Protein AF-A0AB36E2S6-F1 (afdb_monomer_lite)

InterPro domains:
  IPR001387 Cro/C1-type, helix-turn-helix domain [PF01381] (5-56)
  IPR001387 Cro/C1-type, helix-turn-helix domain [PS50943] (4-57)
  IPR001387 Cro/C1-type, helix-turn-helix domain [SM00530] (3-57)
  IPR001387 Cro/C1-type, helix-turn-helix domain [cd00093] (4-57)
  IPR010982 Lambda repressor-like, DNA-binding domain superfamily [G3DSA:1.10.260.40] (2-92)
  IPR010982 Lambda repressor-like, DNA-binding domain superfamily [SSF47413] (4-60)
  IPR025698 2TM domain [PF13239] (77-153)

pLDDT: mean 84.85, std 11.49, range [48.38, 97.19]

Sequence (157 aa):
MNSVKIWREKNGWTQETLAELAGLSTRTIHRVERGDRVGLETWAALAAVFQVSIATLQQPPIENEVRSMITPEIKIALKKVRQIRDFYIQLSIYFVINLLLFLINLIMTPDYWWVIWVVIGWGIGILIKAFRIWVIPIWLDDEWERKKVEQQLNKRL

Structure (mmCIF, N/CA/C/O backbone):
data_AF-A0AB36E2S6-F1
#
_entry.id   AF-A0AB36E2S6-F1
#
loop_
_atom_site.group_PDB
_atom_site.id
_atom_site.type_symbol
_atom_site.label_atom_id
_atom_site.label_alt_id
_atom_site.label_comp_id
_atom_site.label_asym_id
_atom_site.label_entity_id
_atom_site.label_seq_id
_atom_site.pdbx_PDB_ins_code
_atom_site.Cartn_x
_atom_site.Cartn_y
_atom_site.Cartn_z
_atom_site.occupancy
_atom_site.B_iso_or_equiv
_atom_site.auth_seq_id
_atom_site.auth_comp_id
_atom_site.auth_asym_id
_atom_site.auth_atom_id
_atom_site.pdbx_PDB_model_num
ATOM 1 N N . MET A 1 1 ? -4.316 1.957 21.779 1.00 56.91 1 MET A N 1
ATOM 2 C CA . MET A 1 1 ? -5.189 3.136 21.979 1.00 56.91 1 MET A CA 1
ATOM 3 C C . MET A 1 1 ? -6.562 2.614 22.373 1.00 56.91 1 MET A C 1
ATOM 5 O O . MET A 1 1 ? -7.064 1.770 21.642 1.00 56.91 1 MET A O 1
ATOM 9 N N . ASN A 1 2 ? -7.129 3.015 23.515 1.00 79.69 2 ASN A N 1
ATOM 10 C CA . ASN A 1 2 ? -8.474 2.567 23.893 1.00 79.69 2 ASN A CA 1
ATOM 11 C C . ASN A 1 2 ? -9.543 3.409 23.168 1.00 79.69 2 ASN A C 1
ATOM 13 O O . ASN A 1 2 ? -9.340 4.599 22.930 1.00 79.69 2 ASN A O 1
ATOM 17 N N . SER A 1 3 ? -10.669 2.796 22.823 1.00 83.00 3 SER A N 1
ATOM 18 C CA . SER A 1 3 ? -11.845 3.418 22.198 1.00 83.00 3 SER A CA 1
ATOM 19 C C . SER A 1 3 ? -12.362 4.618 23.000 1.00 83.00 3 SER A C 1
ATOM 21 O O . SER A 1 3 ? -12.640 5.662 22.419 1.00 83.00 3 SER A O 1
ATOM 23 N N . VAL A 1 4 ? -12.406 4.516 24.333 1.00 88.75 4 VAL A N 1
ATOM 24 C CA . VAL A 1 4 ? -12.880 5.582 25.238 1.00 88.75 4 VAL A CA 1
ATOM 25 C C . VAL A 1 4 ? -12.060 6.863 25.080 1.00 88.75 4 VAL A C 1
ATOM 27 O O . VAL A 1 4 ? -12.628 7.950 24.998 1.00 88.75 4 VAL A O 1
ATOM 30 N N . LYS A 1 5 ? -10.733 6.735 24.949 1.00 90.12 5 LYS A N 1
ATOM 31 C CA . LYS A 1 5 ? -9.836 7.878 24.733 1.00 90.12 5 LYS A CA 1
ATOM 32 C C . LYS A 1 5 ? -10.155 8.599 23.420 1.00 90.12 5 LYS A C 1
ATOM 34 O O . LYS A 1 5 ? -10.174 9.823 23.378 1.00 90.12 5 LYS A O 1
ATOM 39 N N . ILE A 1 6 ? -10.454 7.843 22.366 1.00 87.50 6 ILE A N 1
ATOM 40 C CA . ILE A 1 6 ? -10.779 8.394 21.044 1.00 87.50 6 ILE A CA 1
ATOM 41 C C . ILE A 1 6 ? -12.130 9.103 21.062 1.00 87.50 6 ILE A C 1
ATOM 43 O O . ILE A 1 6 ? -12.249 10.202 20.530 1.00 87.50 6 ILE A O 1
ATOM 47 N N . TRP A 1 7 ? -13.142 8.507 21.694 1.00 87.94 7 TRP A N 1
ATOM 48 C CA . TRP A 1 7 ? -14.451 9.144 21.841 1.00 87.94 7 TRP A CA 1
ATOM 49 C C . TRP A 1 7 ? -14.370 10.433 22.664 1.00 87.94 7 TRP A C 1
ATOM 51 O O . TRP A 1 7 ? -15.009 11.422 22.306 1.00 87.94 7 TRP A O 1
ATOM 61 N N . ARG A 1 8 ? -13.534 10.465 23.706 1.00 92.19 8 ARG A N 1
ATOM 62 C CA . ARG A 1 8 ? -13.251 11.679 24.478 1.00 92.19 8 ARG A CA 1
ATOM 63 C C . ARG A 1 8 ? -12.604 12.771 23.618 1.00 92.19 8 ARG A C 1
ATOM 65 O O . ARG A 1 8 ? -13.080 13.903 23.611 1.00 92.19 8 ARG A O 1
ATOM 72 N N . GLU A 1 9 ? -11.552 12.431 22.874 1.00 90.12 9 GLU A N 1
ATOM 73 C CA . GLU A 1 9 ? -10.837 13.371 21.996 1.00 90.12 9 GLU A CA 1
ATOM 74 C C . GLU A 1 9 ? -11.726 13.890 20.857 1.00 90.12 9 GLU A C 1
ATOM 76 O O . GLU A 1 9 ? -11.702 15.081 20.559 1.00 90.12 9 GLU A O 1
ATOM 81 N N . LYS A 1 10 ? -12.579 13.035 20.280 1.00 89.31 10 LYS A N 1
ATOM 82 C CA . LYS A 1 10 ? -13.544 13.416 19.236 1.00 89.31 10 LYS A CA 1
ATOM 83 C C . LYS A 1 10 ? -14.559 14.457 19.718 1.00 89.31 10 LYS A C 1
ATOM 85 O O . LYS A 1 10 ? -14.975 15.299 18.930 1.00 89.31 10 LYS A O 1
ATOM 90 N N . ASN A 1 11 ? -14.946 14.400 20.991 1.00 89.94 11 ASN A N 1
ATOM 91 C CA . ASN A 1 11 ? -15.841 15.379 21.611 1.00 89.94 11 ASN A CA 1
ATOM 92 C C . ASN A 1 11 ? -15.094 16.589 22.212 1.00 89.94 11 ASN A C 1
ATOM 94 O O . ASN A 1 11 ? -15.727 17.477 22.775 1.00 89.94 11 ASN A O 1
ATOM 98 N N . GLY A 1 12 ? -13.760 16.643 22.103 1.00 93.69 12 GLY A N 1
ATOM 99 C CA . GLY A 1 12 ? -12.952 17.741 22.640 1.00 93.69 12 GLY A CA 1
ATOM 100 C C . GLY A 1 12 ? -12.886 17.790 24.171 1.00 93.69 12 GLY A C 1
ATOM 101 O O . GLY A 1 12 ? -12.634 18.851 24.735 1.00 93.69 12 GLY A O 1
ATOM 102 N N . TRP A 1 13 ? -13.125 16.672 24.859 1.00 95.06 13 TRP A N 1
ATOM 103 C CA . TRP A 1 13 ? -13.202 16.632 26.323 1.00 95.06 13 TRP A CA 1
ATOM 104 C C . TRP A 1 13 ? -11.857 16.316 26.978 1.00 95.06 13 TRP A C 1
ATOM 106 O O . TRP A 1 13 ? -11.063 15.524 26.460 1.00 95.06 13 TRP A O 1
ATOM 116 N N . THR A 1 14 ? -11.606 16.872 28.164 1.00 95.50 14 THR A N 1
ATOM 117 C CA . THR A 1 14 ? -10.492 16.431 29.018 1.00 95.50 14 THR A CA 1
ATOM 118 C C . THR A 1 14 ? -10.909 15.217 29.856 1.00 95.50 14 THR A C 1
ATOM 120 O O . THR A 1 14 ? -12.082 14.828 29.871 1.00 95.50 14 THR A O 1
ATOM 123 N N . GLN A 1 15 ? -9.951 14.555 30.517 1.00 95.44 15 GLN A N 1
ATOM 124 C CA . GLN A 1 15 ? -10.268 13.415 31.393 1.00 95.44 15 GLN A CA 1
ATOM 125 C C . GLN A 1 15 ? -11.158 13.850 32.564 1.00 95.44 15 GLN A C 1
ATOM 127 O O . GLN A 1 15 ? -12.026 13.092 32.986 1.00 95.44 15 GLN A O 1
ATOM 132 N N . GLU A 1 16 ? -10.969 15.079 33.040 1.00 95.25 16 GLU A N 1
ATOM 133 C CA . GLU A 1 16 ? -11.761 15.747 34.070 1.00 95.25 16 GLU A CA 1
ATOM 134 C C . GLU A 1 16 ? -13.194 15.980 33.593 1.00 95.25 16 GLU A C 1
ATOM 136 O O . GLU A 1 16 ? -14.127 15.552 34.266 1.00 95.25 16 GLU A O 1
ATOM 141 N N . THR A 1 17 ? -13.375 16.557 32.401 1.00 95.31 17 THR A N 1
ATOM 142 C CA . THR A 1 17 ? -14.710 16.791 31.830 1.00 95.31 17 THR A CA 1
ATOM 143 C C . THR A 1 17 ? -15.477 15.484 31.634 1.00 95.31 17 THR A C 1
ATOM 145 O O . THR A 1 17 ? -16.655 15.395 31.964 1.00 95.31 17 THR A O 1
ATOM 148 N N . LEU A 1 18 ? -14.818 14.434 31.134 1.00 95.94 18 LEU A N 1
ATOM 149 C CA . LEU A 1 18 ? -15.468 13.132 30.971 1.00 95.94 18 LEU A CA 1
ATOM 150 C C . LEU A 1 18 ? -15.832 12.495 32.321 1.00 95.94 18 LEU A C 1
ATOM 152 O O . LEU A 1 18 ? -16.884 11.870 32.440 1.00 95.94 18 LEU A O 1
ATOM 156 N N . ALA A 1 19 ? -14.965 12.636 33.325 1.00 96.56 19 ALA A N 1
ATOM 157 C CA . ALA A 1 19 ? -15.213 12.144 34.675 1.00 96.56 19 ALA A CA 1
ATOM 158 C C . ALA A 1 19 ? -16.448 12.820 35.292 1.00 96.56 19 ALA A C 1
ATOM 160 O O . ALA A 1 19 ? -17.318 12.130 35.820 1.00 96.56 19 ALA A O 1
ATOM 161 N N . GLU A 1 20 ? -16.556 14.140 35.142 1.00 95.62 20 GLU A N 1
ATOM 162 C CA . GLU A 1 20 ? -17.704 14.928 35.593 1.00 95.62 20 GLU A CA 1
ATOM 163 C C . GLU A 1 20 ? -19.004 14.490 34.904 1.00 95.62 20 GLU A C 1
ATOM 165 O O . GLU A 1 20 ? -19.972 14.154 35.585 1.00 95.62 20 GLU A O 1
ATOM 170 N N . LEU A 1 21 ? -19.006 14.392 33.569 1.00 95.00 21 LEU A N 1
ATOM 171 C CA . LEU A 1 21 ? -20.185 13.982 32.796 1.00 95.00 21 LEU A CA 1
ATOM 172 C C . LEU A 1 21 ? -20.657 12.560 33.130 1.00 95.00 21 LEU A C 1
ATOM 174 O O . LEU A 1 21 ? -21.856 12.296 33.151 1.00 95.00 21 LEU A O 1
ATOM 178 N N . ALA A 1 22 ? -19.724 11.638 33.380 1.00 93.75 22 ALA A N 1
ATOM 179 C CA . ALA A 1 22 ? -20.039 10.244 33.688 1.00 93.75 22 ALA A CA 1
ATOM 180 C C . ALA A 1 22 ? -20.334 9.994 35.175 1.00 93.75 22 ALA A C 1
ATOM 182 O O . ALA A 1 22 ? -20.680 8.869 35.535 1.00 93.75 22 ALA A O 1
ATOM 183 N N . GLY A 1 23 ? -20.162 10.995 36.047 1.00 95.38 23 GLY A N 1
ATOM 184 C CA . GLY A 1 23 ? -20.245 10.809 37.498 1.00 95.38 23 GLY A CA 1
ATOM 185 C C . GLY A 1 23 ? -19.169 9.860 38.045 1.00 95.38 23 GLY A C 1
ATOM 186 O O . GLY A 1 23 ? -19.409 9.121 38.998 1.00 95.38 23 GLY A O 1
ATOM 187 N N . LEU A 1 24 ? -17.987 9.833 37.421 1.00 94.19 24 LEU A N 1
ATOM 188 C CA . LEU A 1 24 ? -16.869 8.949 37.761 1.00 94.19 24 LEU A CA 1
ATOM 189 C C . LEU A 1 24 ? -15.662 9.751 38.262 1.00 94.19 24 LEU A C 1
ATOM 191 O O . LEU A 1 24 ? -15.561 10.955 38.071 1.00 94.19 24 LEU A O 1
ATOM 195 N N . SER A 1 25 ? -14.688 9.073 38.880 1.00 95.31 25 SER A N 1
ATOM 196 C CA . SER A 1 25 ? -13.408 9.711 39.218 1.00 95.31 25 SER A CA 1
ATOM 197 C C . SER A 1 25 ? -12.480 9.791 37.999 1.00 95.31 25 SER A C 1
ATOM 199 O O . SER A 1 25 ? -12.437 8.868 37.179 1.00 95.31 25 SER A O 1
ATOM 201 N N . THR A 1 26 ? -11.647 10.832 37.923 1.00 94.12 26 THR A N 1
ATOM 202 C CA . THR A 1 26 ? -10.592 10.967 36.896 1.00 94.12 26 THR A CA 1
ATOM 203 C C . THR A 1 26 ? -9.635 9.775 36.890 1.00 94.12 26 THR A C 1
ATOM 205 O O . THR A 1 26 ? -9.222 9.296 35.835 1.00 94.12 26 THR A O 1
ATOM 208 N N . ARG A 1 27 ? -9.356 9.204 38.069 1.00 93.12 27 ARG A N 1
ATOM 209 C CA . ARG A 1 27 ? -8.578 7.969 38.221 1.00 93.12 27 ARG A CA 1
ATOM 210 C C . ARG A 1 27 ? -9.263 6.773 37.558 1.00 93.12 27 ARG A C 1
ATOM 212 O O . ARG A 1 27 ? -8.576 5.936 36.978 1.00 93.12 27 ARG A O 1
ATOM 219 N N . THR A 1 28 ? -10.590 6.680 37.625 1.00 93.19 28 THR A N 1
ATOM 220 C CA . THR A 1 28 ? -11.360 5.629 36.944 1.00 93.19 28 THR A CA 1
ATOM 221 C C . THR A 1 28 ? -11.261 5.793 35.431 1.00 93.19 28 THR A C 1
ATOM 223 O O . THR A 1 28 ? -10.949 4.819 34.752 1.00 93.19 28 THR A O 1
ATOM 226 N N . ILE A 1 29 ? -11.422 7.015 34.911 1.00 93.94 29 ILE A N 1
ATOM 227 C CA . ILE A 1 29 ? -11.254 7.309 33.478 1.00 93.94 29 ILE A CA 1
ATOM 228 C C . ILE A 1 29 ? -9.849 6.932 33.002 1.00 93.94 29 ILE A C 1
ATOM 230 O O . ILE A 1 29 ? -9.707 6.210 32.019 1.00 93.94 29 ILE A O 1
ATOM 234 N N . HIS A 1 30 ? -8.810 7.328 33.739 1.00 93.12 30 HIS A N 1
ATOM 235 C CA . HIS A 1 30 ? -7.427 6.986 33.410 1.00 93.12 30 HIS A CA 1
ATOM 236 C C . HIS A 1 30 ? -7.194 5.466 33.362 1.00 93.12 30 HIS A C 1
ATOM 238 O O . HIS A 1 30 ? -6.563 4.956 32.436 1.00 93.12 30 HIS A O 1
ATOM 244 N N . ARG A 1 31 ? -7.734 4.723 34.339 1.00 92.50 31 ARG A N 1
ATOM 245 C CA . ARG A 1 31 ? -7.662 3.253 34.371 1.00 92.50 31 ARG A CA 1
ATOM 246 C C . ARG A 1 31 ? -8.351 2.626 33.163 1.00 92.50 31 ARG A C 1
ATOM 248 O O . ARG A 1 31 ? -7.776 1.733 32.542 1.00 92.50 31 ARG A O 1
ATOM 255 N N . VAL A 1 32 ? -9.537 3.122 32.803 1.00 91.50 32 VAL A N 1
ATOM 256 C CA . VAL A 1 32 ? -10.248 2.686 31.595 1.00 91.50 32 VAL A CA 1
ATOM 257 C C . VAL A 1 32 ? -9.401 2.970 30.360 1.00 91.50 32 VAL A C 1
ATOM 259 O O . VAL A 1 32 ? -9.133 2.050 29.600 1.00 91.50 32 VAL A O 1
ATOM 262 N N . GLU A 1 33 ? -8.898 4.190 30.167 1.00 90.69 33 GLU A N 1
ATOM 263 C CA . GLU A 1 33 ? -8.085 4.543 28.992 1.00 90.69 33 GLU A CA 1
ATOM 264 C C . GLU A 1 33 ? -6.790 3.723 28.870 1.00 90.69 33 GLU A C 1
ATOM 266 O O . GLU A 1 33 ? -6.341 3.453 27.753 1.00 90.69 33 GLU A O 1
ATOM 271 N N . ARG A 1 34 ? -6.221 3.279 29.998 1.00 89.25 34 ARG A N 1
ATOM 272 C CA . ARG A 1 34 ? -5.054 2.384 30.054 1.00 89.25 34 ARG A CA 1
ATOM 273 C C . ARG A 1 34 ? -5.383 0.918 29.735 1.00 89.25 34 ARG A C 1
ATOM 275 O O . ARG A 1 34 ? -4.475 0.148 29.437 1.00 89.25 34 ARG A O 1
ATOM 282 N N . GLY A 1 35 ? -6.663 0.546 29.748 1.00 86.19 35 GLY A N 1
ATOM 283 C CA . GLY A 1 35 ? -7.141 -0.809 29.459 1.00 86.19 35 GLY A CA 1
ATOM 284 C C . GLY A 1 35 ? -7.298 -1.701 30.693 1.00 86.19 35 GLY A C 1
ATOM 285 O O . GLY A 1 35 ? -7.384 -2.921 30.552 1.00 86.19 35 GLY A O 1
ATOM 286 N N . ASP A 1 36 ? -7.338 -1.127 31.899 1.00 88.38 36 ASP A N 1
ATOM 287 C CA . ASP A 1 36 ? -7.632 -1.888 33.113 1.00 88.38 36 ASP A CA 1
ATOM 288 C C . ASP A 1 36 ? -9.081 -2.417 33.076 1.00 88.38 36 ASP A C 1
ATOM 290 O O . ASP A 1 36 ? -9.991 -1.781 32.537 1.00 88.38 36 ASP A O 1
ATOM 294 N N . ARG A 1 37 ? -9.330 -3.564 33.721 1.00 84.50 37 ARG A N 1
ATOM 295 C CA . ARG A 1 37 ? -10.697 -4.080 33.889 1.00 84.50 37 ARG A CA 1
ATOM 296 C C . ARG A 1 37 ? -11.506 -3.159 34.811 1.00 84.50 37 ARG A C 1
ATOM 298 O O . ARG A 1 37 ? -11.061 -2.841 35.917 1.00 84.50 37 ARG A O 1
ATOM 305 N N . VAL A 1 38 ? -12.709 -2.793 34.374 1.00 89.62 38 VAL A N 1
ATOM 306 C CA . VAL A 1 38 ? -13.704 -2.030 35.146 1.00 89.62 38 VAL A CA 1
ATOM 307 C C . VAL A 1 38 ? -15.067 -2.723 35.116 1.00 89.62 38 VAL A C 1
ATOM 309 O O . VAL A 1 38 ? -15.313 -3.571 34.257 1.00 89.62 38 VAL A O 1
ATOM 312 N N . GLY A 1 39 ? -15.935 -2.382 36.070 1.00 89.62 39 GLY A N 1
ATOM 313 C CA . GLY A 1 39 ? -17.276 -2.957 36.185 1.00 89.62 39 GLY A CA 1
ATOM 314 C C . GLY A 1 39 ? -18.226 -2.512 35.069 1.00 89.62 39 GLY A C 1
ATOM 315 O O . GLY A 1 39 ? -17.984 -1.523 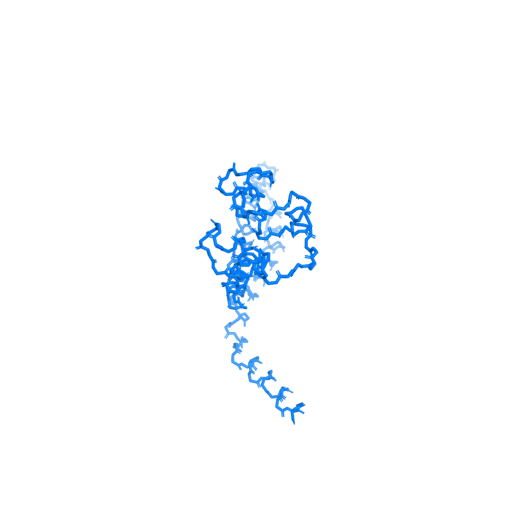34.374 1.00 89.62 39 GLY A O 1
ATOM 316 N N . LEU A 1 40 ? -19.335 -3.240 34.918 1.00 87.31 40 LEU A N 1
ATOM 317 C CA . LEU A 1 40 ? -20.377 -2.938 33.929 1.00 87.31 40 LEU A CA 1
ATOM 318 C C . LEU A 1 40 ? -21.043 -1.579 34.172 1.00 87.31 40 LEU A C 1
ATOM 320 O O . LEU A 1 40 ? -21.392 -0.910 33.209 1.00 87.31 40 LEU A O 1
ATOM 324 N N . GLU A 1 41 ? -21.142 -1.132 35.424 1.00 91.50 41 GLU A N 1
ATOM 325 C CA . GLU A 1 41 ? -21.666 0.194 35.777 1.00 91.50 41 GLU A CA 1
ATOM 326 C C . GLU A 1 41 ? -20.806 1.325 35.205 1.00 91.50 41 GLU A C 1
ATOM 328 O O . GLU A 1 41 ? -21.324 2.285 34.645 1.00 91.50 41 GLU A O 1
ATOM 333 N N . THR A 1 42 ? -19.477 1.183 35.266 1.00 92.44 42 THR A N 1
ATOM 334 C CA . THR A 1 42 ? -18.541 2.149 34.675 1.00 92.44 42 THR A CA 1
ATOM 335 C C . THR A 1 42 ? -18.699 2.196 33.158 1.00 92.44 42 THR A C 1
ATOM 337 O O . THR A 1 42 ? -18.721 3.274 32.570 1.00 92.44 42 THR A O 1
ATOM 340 N N . TRP A 1 43 ? -18.852 1.034 32.516 1.00 91.94 43 TRP A N 1
ATOM 341 C CA . TRP A 1 43 ? -19.130 0.969 31.082 1.00 91.94 43 TRP A CA 1
ATOM 342 C C . TRP A 1 43 ? -20.490 1.565 30.720 1.00 91.94 43 TRP A C 1
ATOM 344 O O . TRP A 1 43 ? -20.581 2.260 29.714 1.00 91.94 43 TRP A O 1
ATOM 354 N N . ALA A 1 44 ? -21.521 1.331 31.533 1.00 91.88 44 ALA A N 1
ATOM 355 C CA . ALA A 1 44 ? -22.860 1.875 31.332 1.00 91.88 44 ALA A CA 1
ATOM 356 C C . ALA A 1 44 ? -22.880 3.403 31.475 1.00 91.88 44 ALA A C 1
ATOM 358 O O . ALA A 1 44 ? -23.464 4.079 30.634 1.00 91.88 44 ALA A O 1
ATOM 359 N N . ALA A 1 45 ? -22.182 3.951 32.474 1.00 93.12 45 ALA A N 1
ATOM 360 C CA . ALA A 1 45 ? -22.037 5.393 32.659 1.00 93.12 45 ALA A CA 1
ATOM 361 C C . ALA A 1 45 ? -21.349 6.053 31.452 1.00 93.12 45 ALA A C 1
ATOM 363 O O . ALA A 1 45 ? -21.845 7.039 30.912 1.00 93.12 45 ALA A O 1
ATOM 364 N N . LEU A 1 46 ? -20.250 5.469 30.961 1.00 93.19 46 LEU A N 1
ATOM 365 C CA . LEU A 1 46 ? -19.562 5.967 29.766 1.00 93.19 46 LEU A CA 1
ATOM 366 C C . LEU A 1 46 ? -20.431 5.839 28.505 1.00 93.19 46 LEU A C 1
ATOM 368 O O . LEU A 1 46 ? -20.510 6.779 27.719 1.00 93.19 46 LEU A O 1
ATOM 372 N N . ALA A 1 47 ? -21.106 4.703 28.320 1.00 92.50 47 ALA A N 1
ATOM 373 C CA . ALA A 1 47 ? -22.025 4.465 27.205 1.00 92.50 47 ALA A CA 1
ATOM 374 C C . ALA A 1 47 ? -23.167 5.489 27.169 1.00 92.50 47 ALA A C 1
ATOM 376 O O . ALA A 1 47 ? -23.490 6.005 26.099 1.00 92.50 47 ALA A O 1
ATOM 377 N N . ALA A 1 48 ? -23.721 5.833 28.335 1.00 92.69 48 ALA A N 1
ATOM 378 C CA . ALA A 1 48 ? -24.760 6.846 28.466 1.00 92.69 48 ALA A CA 1
ATOM 379 C C . ALA A 1 48 ? -24.260 8.242 28.058 1.00 92.69 48 ALA A C 1
ATOM 381 O O . ALA A 1 48 ? -24.921 8.912 27.268 1.00 92.69 48 ALA A O 1
ATOM 382 N N . VAL A 1 49 ? -23.073 8.654 28.524 1.00 94.38 49 VAL A N 1
ATOM 383 C CA . VAL A 1 49 ? -22.478 9.961 28.178 1.00 94.38 49 VAL A CA 1
ATOM 384 C C . VAL A 1 49 ? -22.161 10.068 26.689 1.00 94.38 49 VAL A C 1
ATOM 386 O O . VAL A 1 49 ? -22.438 11.089 26.064 1.00 94.38 49 VAL A O 1
ATOM 389 N N . PHE A 1 50 ? -21.596 9.013 26.102 1.00 91.88 50 PHE A N 1
ATOM 390 C CA . PHE A 1 50 ? -21.247 8.991 24.682 1.00 91.88 50 PHE A CA 1
ATOM 391 C C . PHE A 1 50 ? -22.435 8.682 23.760 1.00 91.88 50 PHE A C 1
ATOM 393 O O . PHE A 1 50 ? -22.273 8.751 22.545 1.00 91.88 50 PHE A O 1
ATOM 400 N N . GLN A 1 51 ? -23.605 8.341 24.313 1.00 91.69 51 GLN A N 1
ATOM 401 C CA . GLN A 1 51 ? -24.798 7.912 23.573 1.00 91.69 51 GLN A CA 1
ATOM 402 C C . GLN A 1 51 ? -24.526 6.757 22.592 1.00 91.69 51 GLN A C 1
ATOM 404 O O . GLN A 1 51 ? -25.050 6.715 21.479 1.00 91.69 51 GLN A O 1
ATOM 409 N N . VAL A 1 52 ? -23.692 5.801 22.999 1.00 88.62 52 VAL A N 1
ATOM 410 C CA . VAL A 1 52 ? -23.351 4.613 22.202 1.00 88.62 52 VAL A CA 1
ATOM 411 C C . VAL A 1 52 ? -23.537 3.351 23.025 1.00 88.62 52 VAL A C 1
ATOM 413 O O . VAL A 1 52 ? -23.580 3.386 24.251 1.00 88.62 52 VAL A O 1
ATOM 416 N N . SER A 1 53 ? -23.620 2.201 22.361 1.00 88.06 53 SER A N 1
ATOM 417 C CA . SER A 1 53 ? -23.697 0.924 23.069 1.00 88.06 53 SER A CA 1
ATOM 418 C C . SER A 1 53 ? -22.387 0.596 23.802 1.00 88.06 53 SER A C 1
ATOM 420 O O . SER A 1 53 ? -21.294 0.953 23.352 1.00 88.06 53 SER A O 1
ATOM 422 N N . ILE A 1 54 ? -22.479 -0.172 24.893 1.00 85.25 54 ILE A N 1
ATOM 423 C CA . ILE A 1 54 ? -21.301 -0.701 25.605 1.00 85.25 54 ILE A CA 1
ATOM 424 C C . ILE A 1 54 ? -20.415 -1.525 24.656 1.00 85.25 54 ILE A C 1
ATOM 426 O O . ILE A 1 54 ? -19.191 -1.444 24.734 1.00 85.25 54 ILE A O 1
ATOM 430 N N . ALA A 1 55 ? -21.016 -2.263 23.715 1.00 82.81 55 ALA A N 1
ATOM 431 C CA . ALA A 1 55 ? -20.284 -3.040 22.719 1.00 82.81 55 ALA A CA 1
ATOM 432 C C . ALA A 1 55 ? -19.382 -2.149 21.84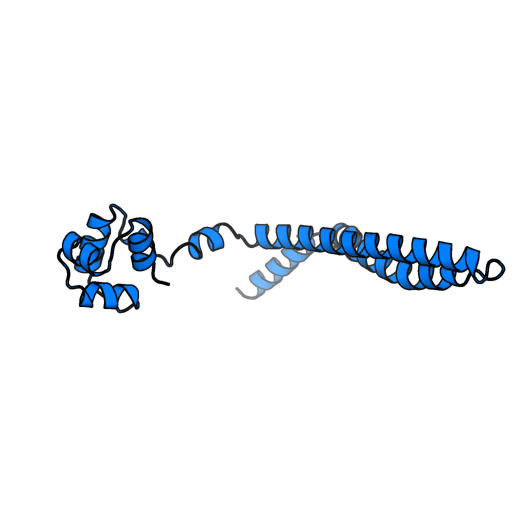9 1.00 82.81 55 ALA A C 1
ATOM 434 O O . ALA A 1 55 ? -18.229 -2.496 21.609 1.00 82.81 55 ALA A O 1
ATOM 435 N N . THR A 1 56 ? -19.862 -0.968 21.449 1.00 81.44 56 THR A N 1
ATOM 436 C CA . THR A 1 56 ? -19.087 0.013 20.672 1.00 81.44 56 THR A CA 1
ATOM 437 C C . THR A 1 56 ? -17.882 0.543 21.457 1.00 81.44 56 THR A C 1
ATOM 439 O O . THR A 1 56 ? -16.816 0.751 20.883 1.00 81.44 56 THR A O 1
ATOM 442 N N . LEU A 1 57 ? -18.018 0.730 22.774 1.00 82.00 57 LEU A N 1
ATOM 443 C CA . LEU A 1 57 ? -16.917 1.164 23.640 1.00 82.00 57 LEU A CA 1
ATOM 444 C C . LEU A 1 57 ? -15.956 0.029 24.004 1.00 82.00 57 LEU A C 1
ATOM 446 O O . LEU A 1 57 ? -14.796 0.292 24.281 1.00 82.00 57 LEU A O 1
ATOM 450 N N . GLN A 1 58 ? -16.381 -1.230 24.012 1.00 80.44 58 GLN A N 1
ATOM 451 C CA . GLN A 1 58 ? -15.481 -2.355 24.294 1.00 80.44 58 GLN A CA 1
ATOM 452 C C . GLN A 1 58 ? -14.716 -2.834 23.056 1.00 80.44 58 GLN A C 1
ATOM 454 O O . GLN A 1 58 ? -13.709 -3.533 23.179 1.00 80.44 58 GLN A O 1
ATOM 459 N N . GLN A 1 59 ? -15.163 -2.445 21.863 1.00 71.19 59 GLN A N 1
ATOM 460 C CA . GLN A 1 59 ? -14.470 -2.757 20.625 1.00 71.19 59 GLN A CA 1
ATOM 461 C C . GLN A 1 59 ? -13.186 -1.922 20.486 1.00 71.19 59 GLN A C 1
ATOM 463 O O . GLN A 1 59 ? -13.225 -0.695 20.611 1.00 71.19 59 GLN A O 1
ATOM 468 N N . PRO A 1 60 ? -12.037 -2.558 20.186 1.00 64.75 60 PRO A N 1
ATOM 469 C CA . PRO A 1 60 ? -10.832 -1.843 19.798 1.00 64.75 60 PRO A CA 1
ATOM 470 C C . PRO A 1 60 ? -11.132 -0.900 18.620 1.00 64.75 60 PRO A C 1
ATOM 472 O O . PRO A 1 60 ? -11.755 -1.329 17.643 1.00 64.75 60 PRO A O 1
ATOM 475 N N . PRO A 1 61 ? -10.718 0.372 18.704 1.00 62.34 61 PRO A N 1
ATOM 476 C CA . PRO A 1 61 ? -11.186 1.417 17.806 1.00 62.34 61 PRO A CA 1
ATOM 47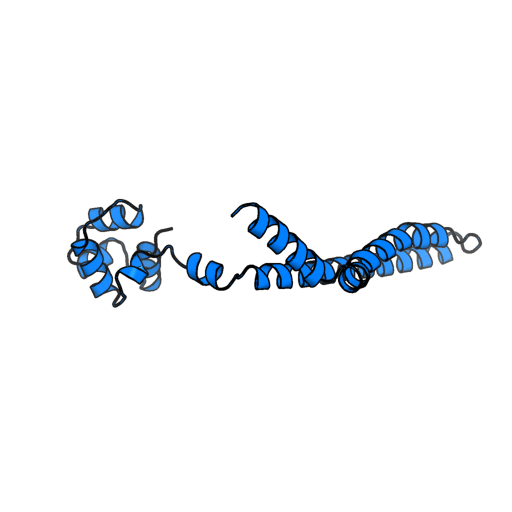7 C C . PRO A 1 61 ? -10.661 1.241 16.383 1.00 62.34 61 PRO A C 1
ATOM 479 O O . PRO A 1 61 ? -9.453 1.128 16.198 1.00 62.34 61 PRO A O 1
ATOM 482 N N . ILE A 1 62 ? -11.574 1.296 15.403 1.00 59.06 62 ILE A N 1
ATOM 483 C CA . ILE A 1 62 ? -11.387 1.411 13.938 1.00 59.06 62 ILE A CA 1
ATOM 484 C C . ILE A 1 62 ? -10.616 0.257 13.275 1.00 59.06 62 ILE A C 1
ATOM 486 O O . ILE A 1 62 ? -10.993 -0.180 12.190 1.00 59.06 62 ILE A O 1
ATOM 490 N N . GLU A 1 63 ? -9.603 -0.315 13.920 1.00 58.69 63 GLU A N 1
ATOM 491 C CA . GLU A 1 63 ? -8.836 -1.436 13.391 1.00 58.69 63 GLU A CA 1
ATOM 492 C C . GLU A 1 63 ? -9.731 -2.646 13.118 1.00 58.69 63 GLU A C 1
ATOM 494 O O . GLU A 1 63 ? -9.503 -3.320 12.129 1.00 58.69 63 GLU A O 1
ATOM 499 N N . ASN A 1 64 ? -10.796 -2.891 13.888 1.00 58.25 64 ASN A N 1
ATOM 500 C CA . ASN A 1 64 ? -11.672 -4.049 13.664 1.00 58.25 64 ASN A CA 1
ATOM 501 C C . ASN A 1 64 ? -12.729 -3.855 12.565 1.00 58.25 64 ASN A C 1
ATOM 503 O O . ASN A 1 64 ? -13.015 -4.804 11.835 1.00 58.25 64 ASN A O 1
ATOM 507 N N . GLU A 1 65 ? -13.277 -2.652 12.386 1.00 57.38 65 GLU A N 1
ATOM 508 C CA . GLU A 1 65 ? -14.159 -2.350 11.244 1.00 57.38 65 GLU A CA 1
ATOM 509 C C . GLU A 1 65 ? -13.358 -2.294 9.940 1.00 57.38 65 GLU A C 1
ATOM 511 O O . GLU A 1 65 ? -13.723 -2.924 8.953 1.00 57.38 65 GLU A O 1
ATOM 516 N N . VAL A 1 66 ? -12.185 -1.655 9.950 1.00 59.19 66 VAL A N 1
ATOM 517 C CA . VAL A 1 66 ? -11.288 -1.642 8.786 1.00 59.19 66 VAL A CA 1
ATOM 518 C C . VAL A 1 66 ? -10.750 -3.048 8.498 1.00 59.19 66 VAL A C 1
ATOM 520 O O . VAL A 1 66 ? -10.676 -3.450 7.343 1.00 59.19 66 VAL A O 1
ATOM 523 N N . ARG A 1 67 ? -10.432 -3.859 9.514 1.00 56.66 67 ARG A N 1
ATOM 524 C CA . ARG A 1 67 ? -9.981 -5.253 9.339 1.00 56.66 67 ARG A CA 1
ATOM 525 C C . ARG A 1 67 ? -11.091 -6.204 8.898 1.00 56.66 67 ARG A C 1
ATOM 527 O O . ARG A 1 67 ? -10.767 -7.185 8.236 1.00 56.66 67 ARG A O 1
ATOM 534 N N . SER A 1 68 ? -12.353 -5.933 9.232 1.00 58.75 68 SER A N 1
ATOM 535 C CA . SER A 1 68 ? -13.500 -6.696 8.716 1.00 58.75 68 SER A CA 1
ATOM 536 C C . SER A 1 68 ? -13.889 -6.273 7.297 1.00 58.75 68 SER A C 1
ATOM 538 O O . SER A 1 68 ? -14.277 -7.130 6.508 1.00 58.75 68 SER A O 1
ATOM 540 N N . MET A 1 69 ? -13.678 -5.004 6.923 1.00 58.84 69 MET A N 1
ATOM 541 C CA . MET A 1 69 ? -13.742 -4.563 5.524 1.00 58.84 69 MET A CA 1
ATOM 542 C C . MET A 1 69 ? -12.591 -5.136 4.694 1.00 58.84 69 MET A C 1
ATOM 544 O O . MET A 1 69 ? -12.803 -5.519 3.551 1.00 58.84 69 MET A O 1
ATOM 548 N N . ILE A 1 70 ? -11.383 -5.262 5.254 1.00 65.00 70 ILE A N 1
ATOM 549 C CA . ILE A 1 70 ? -10.252 -5.940 4.608 1.00 65.00 70 ILE A CA 1
ATOM 550 C C . ILE A 1 70 ? -10.437 -7.468 4.722 1.00 65.00 70 ILE A C 1
ATOM 552 O O . ILE A 1 70 ? -9.694 -8.183 5.402 1.00 65.00 70 ILE A O 1
ATOM 556 N N . THR A 1 71 ? -11.435 -7.983 4.009 1.00 73.31 71 THR A N 1
ATOM 557 C CA . THR A 1 71 ? -11.611 -9.409 3.719 1.00 73.31 71 THR A CA 1
ATOM 558 C C . THR A 1 71 ? -10.356 -9.945 3.002 1.00 73.31 71 THR A C 1
ATOM 560 O O . THR A 1 71 ? -9.651 -9.186 2.319 1.00 73.31 71 THR A O 1
ATOM 563 N N . PRO A 1 72 ? -10.030 -11.249 3.125 1.00 73.56 72 PRO A N 1
ATOM 564 C CA . PRO A 1 72 ? -8.940 -11.871 2.365 1.00 73.56 72 PRO A CA 1
ATOM 565 C C . PRO A 1 72 ? -9.019 -11.554 0.863 1.00 73.56 72 PRO A C 1
ATOM 567 O O . PRO A 1 72 ? -7.990 -11.335 0.227 1.00 73.56 72 PRO A O 1
ATOM 570 N N . GLU A 1 73 ? -10.231 -11.411 0.331 1.00 75.31 73 GLU A N 1
ATOM 571 C CA . GLU A 1 73 ? -10.518 -11.027 -1.053 1.00 75.31 73 GLU A CA 1
ATOM 572 C C . GLU A 1 73 ? -9.982 -9.634 -1.415 1.00 75.31 73 GLU A C 1
ATOM 574 O O . GLU A 1 73 ? -9.260 -9.494 -2.406 1.00 75.31 73 GLU A O 1
ATOM 579 N N . ILE A 1 74 ? -10.222 -8.613 -0.581 1.00 80.62 74 ILE A N 1
ATOM 580 C CA . ILE A 1 74 ? -9.698 -7.258 -0.816 1.00 80.62 74 ILE A CA 1
ATOM 581 C C . ILE A 1 74 ? -8.168 -7.251 -0.746 1.00 80.62 74 ILE A C 1
ATOM 583 O O . ILE A 1 74 ? -7.517 -6.603 -1.566 1.00 80.62 74 ILE A O 1
ATOM 587 N N . LYS A 1 75 ? -7.549 -8.014 0.170 1.00 78.12 75 LYS A N 1
ATOM 588 C CA . LYS A 1 75 ? -6.075 -8.128 0.215 1.00 78.12 75 LYS A CA 1
ATOM 589 C C . LYS A 1 75 ? -5.510 -8.731 -1.067 1.00 78.12 75 LYS A C 1
ATOM 591 O O . LYS A 1 75 ? -4.481 -8.258 -1.553 1.00 78.12 75 LYS A O 1
ATOM 596 N N . ILE A 1 76 ? -6.163 -9.757 -1.609 1.00 81.75 76 ILE A N 1
ATOM 597 C CA . ILE A 1 76 ? -5.758 -10.409 -2.859 1.00 81.75 76 ILE A CA 1
ATOM 598 C C . ILE A 1 76 ? -5.902 -9.433 -4.032 1.00 81.75 76 ILE A C 1
ATOM 600 O O . ILE A 1 76 ? -4.952 -9.263 -4.800 1.00 81.75 76 ILE A O 1
ATOM 604 N N . ALA A 1 77 ? -7.034 -8.731 -4.130 1.00 80.25 77 ALA A N 1
ATOM 605 C CA . ALA A 1 77 ? -7.273 -7.724 -5.161 1.00 80.25 77 ALA A CA 1
ATOM 606 C C . ALA A 1 77 ? -6.238 -6.584 -5.102 1.00 80.25 77 ALA A C 1
ATOM 608 O O . ALA A 1 77 ? -5.602 -6.264 -6.107 1.00 80.25 77 ALA A O 1
ATOM 609 N N . LEU A 1 78 ? -5.972 -6.035 -3.912 1.00 82.56 78 LEU A N 1
ATOM 610 C CA . LEU A 1 78 ? -4.959 -4.992 -3.715 1.00 82.56 78 LEU A CA 1
ATOM 611 C C . LEU A 1 78 ? -3.546 -5.475 -4.058 1.00 82.56 78 LEU A C 1
ATOM 613 O O . LEU A 1 78 ? -2.752 -4.718 -4.620 1.00 82.56 78 LEU A O 1
ATOM 617 N N . LYS A 1 79 ? -3.214 -6.734 -3.745 1.00 83.81 79 LYS A N 1
ATOM 618 C CA . LYS A 1 79 ? -1.924 -7.334 -4.108 1.00 83.81 79 LYS A CA 1
ATOM 619 C C . LYS A 1 79 ? -1.778 -7.456 -5.626 1.00 83.81 79 LYS A C 1
ATOM 621 O O . LYS A 1 79 ? -0.715 -7.105 -6.137 1.00 83.81 79 LYS A O 1
ATOM 626 N N . LYS A 1 80 ? -2.830 -7.879 -6.340 1.00 82.31 80 LYS A N 1
ATOM 627 C CA . LYS A 1 80 ? -2.851 -7.924 -7.814 1.00 82.31 80 LYS A CA 1
ATOM 628 C C . LYS A 1 80 ? -2.642 -6.527 -8.412 1.00 82.31 80 LYS A C 1
ATOM 630 O O . LYS A 1 80 ? -1.732 -6.340 -9.215 1.00 82.31 80 LYS A O 1
ATOM 635 N N . VAL A 1 81 ? -3.390 -5.522 -7.948 1.00 86.31 81 VAL A N 1
ATOM 636 C CA . VAL A 1 81 ? -3.245 -4.124 -8.408 1.00 86.31 81 VAL A CA 1
ATOM 637 C C . VAL A 1 81 ? -1.830 -3.593 -8.162 1.00 86.31 81 VAL A C 1
ATOM 639 O O . VAL A 1 81 ? -1.237 -2.963 -9.038 1.00 86.31 81 VAL A O 1
ATOM 642 N N . ARG A 1 82 ? -1.249 -3.885 -6.994 1.00 86.75 82 ARG A N 1
ATOM 643 C CA . ARG A 1 82 ? 0.121 -3.476 -6.660 1.00 86.75 82 ARG A CA 1
ATOM 644 C C . ARG A 1 82 ? 1.153 -4.097 -7.601 1.00 86.75 82 ARG A C 1
ATOM 646 O O . ARG A 1 82 ? 2.022 -3.383 -8.083 1.00 86.75 82 ARG A O 1
ATOM 653 N N . GLN A 1 83 ? 1.033 -5.390 -7.902 1.00 86.50 83 GLN A N 1
ATOM 654 C CA . GLN A 1 83 ? 1.937 -6.077 -8.831 1.00 86.50 83 GLN A CA 1
ATOM 655 C C . GLN A 1 83 ? 1.871 -5.493 -10.246 1.00 86.50 83 GLN A C 1
ATOM 657 O O . GLN A 1 83 ? 2.911 -5.310 -10.874 1.00 86.50 83 GLN A O 1
ATOM 662 N N . ILE A 1 84 ? 0.668 -5.160 -10.722 1.00 87.81 84 ILE A N 1
ATOM 663 C CA . ILE A 1 84 ? 0.466 -4.516 -12.025 1.00 87.81 84 ILE A CA 1
ATOM 664 C C . ILE A 1 84 ? 1.124 -3.132 -12.040 1.00 87.81 84 ILE A C 1
ATOM 666 O O . ILE A 1 84 ? 1.883 -2.816 -12.954 1.00 87.81 84 ILE A O 1
ATOM 670 N N . ARG A 1 85 ? 0.892 -2.315 -11.006 1.00 90.56 85 ARG A N 1
ATOM 671 C CA . ARG A 1 85 ? 1.508 -0.987 -10.885 1.00 90.56 85 ARG A CA 1
ATOM 672 C C . ARG A 1 85 ? 3.035 -1.066 -10.867 1.00 90.56 85 ARG A C 1
ATOM 674 O O . ARG A 1 85 ? 3.693 -0.337 -11.603 1.00 90.56 85 ARG A O 1
ATOM 681 N N . ASP A 1 86 ? 3.598 -1.940 -10.037 1.00 89.69 86 ASP A N 1
ATOM 682 C CA . ASP A 1 86 ? 5.050 -2.078 -9.900 1.00 89.69 86 ASP A CA 1
ATOM 683 C C . ASP A 1 86 ? 5.690 -2.573 -11.214 1.00 89.69 86 ASP A C 1
ATOM 685 O O . ASP A 1 86 ? 6.789 -2.144 -11.566 1.00 89.69 86 ASP A O 1
ATOM 689 N N . PHE A 1 87 ? 4.982 -3.410 -11.984 1.00 92.06 87 PHE A N 1
ATOM 690 C CA . PHE A 1 87 ? 5.385 -3.789 -13.340 1.00 92.06 87 PHE A CA 1
ATOM 691 C C . PHE A 1 87 ? 5.427 -2.585 -14.291 1.00 92.06 87 PHE A C 1
ATOM 693 O O . PHE A 1 87 ? 6.442 -2.389 -14.957 1.00 92.06 87 PHE A O 1
ATOM 700 N N . TYR A 1 88 ? 4.385 -1.746 -14.320 1.00 91.69 88 TYR A N 1
ATOM 701 C CA . TYR A 1 88 ? 4.370 -0.548 -15.168 1.00 91.69 88 TYR A CA 1
ATOM 702 C C . TYR A 1 88 ? 5.477 0.441 -14.807 1.00 91.69 88 TYR A C 1
ATOM 704 O O . TYR A 1 88 ? 6.105 0.996 -15.701 1.00 91.69 88 TYR A O 1
ATOM 712 N N . ILE A 1 89 ? 5.776 0.626 -13.519 1.00 93.44 89 ILE A N 1
ATOM 713 C CA . ILE A 1 89 ? 6.895 1.478 -13.089 1.00 93.44 89 ILE A CA 1
ATOM 714 C C . ILE A 1 89 ? 8.219 0.945 -13.653 1.00 93.44 89 ILE A C 1
ATOM 716 O O . ILE A 1 89 ? 9.000 1.706 -14.221 1.00 93.44 89 ILE A O 1
ATOM 720 N N . GLN A 1 90 ? 8.463 -0.364 -13.544 1.00 92.69 90 GLN A N 1
ATOM 721 C CA . GLN A 1 90 ? 9.680 -0.986 -14.075 1.00 92.69 90 GLN A CA 1
ATOM 722 C C . GLN A 1 90 ? 9.759 -0.915 -15.603 1.00 92.69 90 GLN A C 1
ATOM 724 O O . GLN A 1 90 ? 10.836 -0.674 -16.145 1.00 92.69 90 GLN A O 1
ATOM 729 N N . LEU A 1 91 ? 8.629 -1.084 -16.289 1.00 94.94 91 LEU A N 1
ATOM 730 C CA . LEU A 1 91 ? 8.536 -0.965 -17.740 1.00 94.94 91 LEU A CA 1
ATOM 731 C C . LEU A 1 91 ? 8.821 0.470 -18.208 1.00 94.94 91 LEU A C 1
ATOM 733 O O . LEU A 1 91 ? 9.605 0.670 -19.133 1.00 94.94 91 LEU A O 1
ATOM 737 N N . SER A 1 92 ? 8.253 1.474 -17.538 1.00 94.50 92 SER A N 1
ATOM 738 C CA . SER A 1 92 ? 8.502 2.885 -17.845 1.00 94.50 92 SER A CA 1
ATOM 739 C C . SER A 1 92 ? 9.966 3.262 -17.635 1.00 94.50 92 SER A C 1
ATOM 741 O O . SER A 1 92 ? 10.570 3.875 -18.511 1.00 94.50 92 SER A O 1
ATOM 743 N N . ILE A 1 93 ? 10.567 2.848 -16.512 1.00 95.62 93 ILE A N 1
ATOM 744 C CA . ILE A 1 93 ? 11.996 3.075 -16.243 1.00 95.62 93 ILE A CA 1
ATOM 745 C C . ILE A 1 93 ? 12.856 2.434 -17.337 1.00 95.62 93 ILE A C 1
ATOM 747 O O . ILE A 1 93 ? 13.791 3.062 -17.828 1.00 95.62 93 ILE A O 1
ATOM 751 N N . TYR A 1 94 ? 12.519 1.213 -17.757 1.00 94.69 94 TYR A N 1
ATOM 752 C CA . TYR A 1 94 ? 13.210 0.537 -18.849 1.00 94.69 94 TYR A CA 1
ATOM 753 C C . TYR A 1 94 ? 13.152 1.337 -20.151 1.00 94.69 94 TYR A C 1
ATOM 755 O O . TYR A 1 94 ? 14.196 1.548 -20.762 1.00 94.69 94 TYR A O 1
ATOM 763 N N . PHE A 1 95 ? 11.983 1.831 -20.564 1.00 95.69 95 PHE A N 1
ATOM 764 C CA . PHE A 1 95 ? 11.881 2.630 -21.787 1.00 95.69 95 PHE A CA 1
ATOM 765 C C . PHE A 1 95 ? 12.647 3.950 -21.693 1.00 95.69 95 PHE A C 1
ATOM 767 O O . PHE A 1 95 ? 13.372 4.289 -22.624 1.00 95.69 95 PHE A O 1
ATOM 774 N N . VAL A 1 96 ? 12.544 4.665 -20.570 1.00 97.19 96 VAL A N 1
ATOM 775 C CA . VAL A 1 96 ? 13.244 5.945 -20.371 1.00 97.19 96 VAL A CA 1
ATOM 776 C C . VAL A 1 96 ? 14.762 5.757 -20.424 1.00 97.19 96 VAL A C 1
ATOM 778 O O . VAL A 1 96 ? 15.448 6.491 -21.134 1.00 97.19 96 VAL A O 1
ATOM 781 N N . ILE A 1 97 ? 15.292 4.750 -19.722 1.00 95.56 97 ILE A N 1
ATOM 782 C CA . ILE A 1 97 ? 16.733 4.470 -19.701 1.00 95.56 97 ILE A CA 1
ATOM 783 C C . ILE A 1 97 ? 17.222 4.000 -21.073 1.00 95.56 97 ILE A C 1
ATOM 785 O O . ILE A 1 97 ? 18.239 4.495 -21.549 1.00 95.56 97 ILE A O 1
ATOM 789 N N . ASN A 1 98 ? 16.512 3.081 -21.734 1.00 95.06 98 ASN A N 1
ATOM 790 C CA . ASN A 1 98 ? 16.935 2.593 -23.049 1.00 95.06 98 ASN A CA 1
ATOM 791 C C . ASN A 1 98 ? 16.849 3.678 -24.125 1.00 95.06 98 ASN A C 1
ATOM 793 O O . ASN A 1 98 ? 17.725 3.730 -24.982 1.00 95.06 98 ASN A O 1
ATOM 797 N N . LEU A 1 99 ? 15.861 4.576 -24.059 1.00 95.31 99 LEU A N 1
ATOM 798 C CA . LEU A 1 99 ? 15.793 5.736 -24.946 1.00 95.31 99 LEU A CA 1
ATOM 799 C C . LEU A 1 99 ? 16.999 6.659 -24.738 1.00 95.31 99 LEU A C 1
ATOM 801 O O . LEU A 1 99 ? 17.639 7.056 -25.707 1.00 95.31 99 LEU A O 1
ATOM 805 N N . LEU A 1 100 ? 17.351 6.955 -23.484 1.00 95.88 100 LEU A N 1
ATOM 806 C CA . LEU A 1 100 ? 18.534 7.757 -23.170 1.00 95.88 100 LEU A CA 1
ATOM 807 C C . LEU A 1 100 ? 19.824 7.087 -23.670 1.00 95.88 100 LEU A C 1
ATOM 809 O O . LEU A 1 100 ? 20.644 7.735 -24.314 1.00 95.88 100 LEU A O 1
ATOM 813 N N . LEU A 1 101 ? 19.993 5.787 -23.414 1.00 94.00 101 LEU A N 1
ATOM 814 C CA . LEU A 1 101 ? 21.151 5.011 -23.868 1.00 94.00 101 LEU A CA 1
ATOM 815 C C . LEU A 1 101 ? 21.244 4.967 -25.394 1.00 94.00 101 LEU A C 1
ATOM 817 O O . LEU A 1 101 ? 22.336 5.090 -25.939 1.00 94.00 101 LEU A O 1
ATOM 821 N N . PHE A 1 102 ? 20.110 4.831 -26.082 1.00 94.56 102 PHE A N 1
ATOM 822 C CA . PHE A 1 102 ? 20.039 4.871 -27.537 1.00 94.56 102 PHE A CA 1
ATOM 823 C C . PHE A 1 102 ? 20.528 6.216 -28.085 1.00 94.56 102 PHE A C 1
ATOM 825 O O . PHE A 1 102 ? 21.384 6.237 -28.965 1.00 94.56 102 PHE A O 1
ATOM 832 N N . LEU A 1 103 ? 20.072 7.335 -27.510 1.00 94.75 103 LEU A N 1
ATOM 833 C CA . LEU A 1 103 ? 20.555 8.667 -27.889 1.00 94.75 103 LEU A CA 1
ATOM 834 C C . LEU A 1 103 ? 22.060 8.829 -27.629 1.00 94.75 103 LEU A C 1
ATOM 836 O O . LEU A 1 103 ? 22.772 9.364 -28.474 1.00 94.75 103 LEU A O 1
ATOM 840 N N . ILE A 1 104 ? 22.564 8.325 -26.497 1.00 93.38 104 ILE A N 1
ATOM 841 C CA . ILE A 1 104 ? 24.003 8.336 -26.188 1.00 93.38 104 ILE A CA 1
ATOM 842 C C . ILE A 1 104 ? 24.790 7.518 -27.215 1.00 93.38 104 ILE A C 1
ATOM 844 O O . ILE A 1 104 ? 25.848 7.954 -27.662 1.00 93.38 104 ILE A O 1
ATOM 848 N N . ASN A 1 105 ? 24.288 6.347 -27.604 1.00 93.12 105 ASN A N 1
ATOM 849 C CA . ASN A 1 105 ? 24.944 5.482 -28.579 1.00 93.12 105 ASN A CA 1
ATOM 850 C C . ASN A 1 105 ? 25.069 6.160 -29.948 1.00 93.12 105 ASN A C 1
ATOM 852 O O . ASN A 1 105 ? 26.158 6.138 -30.515 1.00 93.12 105 ASN A O 1
ATOM 856 N N . LEU A 1 106 ? 24.019 6.854 -30.405 1.00 91.38 106 LEU A N 1
ATOM 857 C CA . LEU A 1 106 ? 24.060 7.624 -31.652 1.00 91.38 106 LEU A CA 1
ATOM 858 C C . LEU A 1 106 ? 25.120 8.736 -31.640 1.00 91.38 106 LEU A C 1
ATOM 860 O O . LEU A 1 106 ? 25.670 9.058 -32.688 1.00 91.38 106 LEU A O 1
ATOM 864 N N . ILE A 1 107 ? 25.403 9.324 -30.474 1.00 93.06 107 ILE A N 1
ATOM 865 C CA . ILE A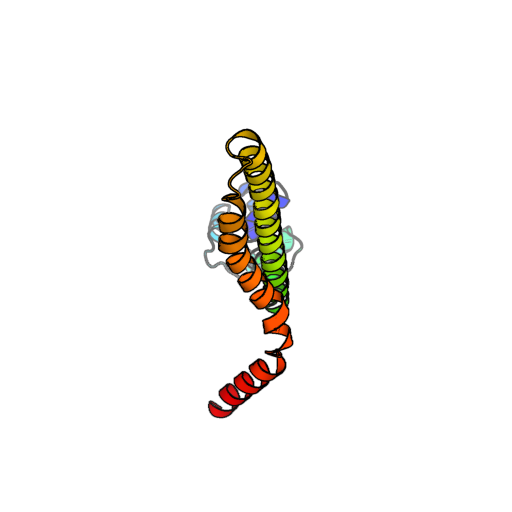 1 107 ? 26.358 10.435 -30.342 1.00 93.06 107 ILE A CA 1
ATOM 866 C C . ILE A 1 107 ? 27.794 9.928 -30.164 1.00 93.06 107 ILE A C 1
ATOM 868 O O . ILE A 1 107 ? 28.713 10.470 -30.770 1.00 93.06 107 ILE A O 1
ATOM 872 N N . MET A 1 108 ? 28.007 8.924 -29.311 1.00 89.25 108 MET A N 1
ATOM 873 C CA . MET A 1 108 ? 29.352 8.460 -28.953 1.00 89.25 108 MET A CA 1
ATOM 874 C C . MET A 1 108 ? 29.918 7.434 -29.930 1.00 89.25 108 MET A C 1
ATOM 876 O O . MET A 1 108 ? 31.104 7.468 -30.243 1.00 89.25 108 MET A O 1
ATOM 880 N N . THR A 1 109 ? 29.096 6.480 -30.361 1.00 87.31 109 THR A N 1
ATOM 881 C CA . THR A 1 109 ? 29.551 5.297 -31.103 1.00 87.31 109 THR A CA 1
ATOM 882 C C . THR A 1 109 ? 28.477 4.833 -32.091 1.00 87.31 109 THR A C 1
ATOM 884 O O . THR A 1 109 ? 27.923 3.747 -31.902 1.00 87.31 109 THR A O 1
ATOM 887 N N . PRO A 1 110 ? 28.167 5.619 -33.142 1.00 85.06 110 PRO A N 1
ATOM 888 C CA . PRO A 1 110 ? 27.101 5.280 -34.090 1.00 85.06 110 PRO A CA 1
ATOM 889 C C . PRO A 1 110 ? 27.373 3.981 -34.867 1.00 85.06 110 PRO A C 1
ATOM 891 O O . PRO A 1 110 ? 26.438 3.277 -35.249 1.00 85.06 110 PRO A O 1
ATOM 894 N N . ASP A 1 111 ? 28.647 3.623 -35.042 1.00 87.38 111 ASP A N 1
ATOM 895 C CA . ASP A 1 111 ? 29.062 2.416 -35.764 1.00 87.38 111 ASP A CA 1
ATOM 896 C C . ASP A 1 111 ? 28.911 1.129 -34.931 1.00 87.38 111 ASP A C 1
ATOM 898 O O . ASP A 1 111 ? 28.999 0.026 -35.472 1.00 87.38 111 ASP A O 1
ATOM 902 N N . TYR A 1 112 ? 28.668 1.235 -33.614 1.00 88.88 112 TYR A N 1
ATOM 903 C CA . TYR A 1 112 ? 28.539 0.078 -32.726 1.00 88.88 112 TYR A CA 1
ATOM 904 C C . TYR A 1 112 ? 27.340 0.166 -31.775 1.00 88.88 112 TYR A C 1
ATOM 906 O O . TYR A 1 112 ? 27.325 0.888 -30.775 1.00 88.88 112 TYR A O 1
ATOM 914 N N . TRP A 1 113 ? 26.343 -0.677 -32.036 1.00 90.00 113 TRP A N 1
ATOM 915 C CA . TRP A 1 113 ? 25.034 -0.659 -31.383 1.00 90.00 113 TRP A CA 1
ATOM 916 C C . TRP A 1 113 ? 25.011 -1.463 -30.075 1.00 90.00 113 TRP A C 1
ATOM 918 O O . TRP A 1 113 ? 24.178 -2.347 -29.871 1.00 90.00 113 TRP A O 1
ATOM 928 N N . TRP A 1 114 ? 25.921 -1.155 -29.148 1.00 90.75 114 TRP A N 1
ATOM 929 C CA . TRP A 1 114 ? 26.008 -1.834 -27.847 1.00 90.75 114 TRP A CA 1
ATOM 930 C C . TRP A 1 11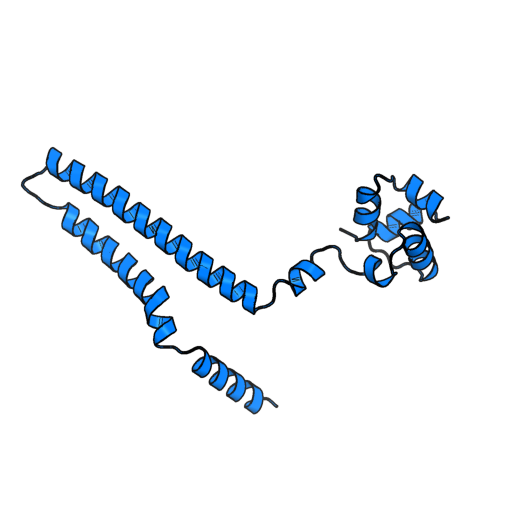4 ? 24.712 -1.777 -27.021 1.00 90.75 114 TRP A C 1
ATOM 932 O O . TRP A 1 114 ? 24.476 -2.645 -26.181 1.00 90.75 114 TRP A O 1
ATOM 942 N N . VAL A 1 115 ? 23.845 -0.796 -27.285 1.00 92.88 115 VAL A N 1
ATOM 943 C CA . VAL A 1 115 ? 22.538 -0.640 -26.626 1.00 92.88 115 VAL A CA 1
ATOM 944 C C . VAL A 1 115 ? 21.636 -1.851 -26.849 1.00 92.88 115 VAL A C 1
ATOM 946 O O . VAL A 1 115 ? 20.874 -2.197 -25.952 1.00 92.88 115 VAL A O 1
ATOM 949 N N . ILE A 1 116 ? 21.770 -2.560 -27.976 1.00 91.25 116 ILE A N 1
ATOM 950 C CA . ILE A 1 116 ? 20.999 -3.782 -28.253 1.00 91.25 116 ILE A CA 1
ATOM 951 C C . ILE A 1 116 ? 21.217 -4.827 -27.150 1.00 91.25 116 ILE A C 1
ATOM 953 O O . ILE A 1 116 ? 20.258 -5.439 -26.681 1.00 91.25 116 ILE A O 1
ATOM 957 N N . TRP A 1 117 ? 22.455 -4.997 -26.678 1.00 93.31 117 TRP A N 1
ATOM 958 C CA . TRP A 1 117 ? 22.766 -5.962 -25.620 1.00 93.31 117 TRP A CA 1
ATOM 959 C C . TRP A 1 117 ? 22.110 -5.592 -24.287 1.00 93.31 117 TRP A C 1
ATOM 961 O O . TRP A 1 117 ? 21.636 -6.473 -23.567 1.00 93.31 117 TRP A O 1
ATOM 971 N N . VAL A 1 118 ? 22.016 -4.295 -23.979 1.00 92.56 118 VAL A N 1
ATOM 972 C CA . VAL A 1 118 ? 21.350 -3.792 -22.768 1.00 92.56 118 VAL A CA 1
ATOM 973 C C . VAL A 1 118 ? 19.834 -3.964 -22.867 1.00 92.56 118 VAL A C 1
ATOM 975 O O . VAL A 1 118 ? 19.214 -4.496 -21.943 1.00 92.56 118 VAL A O 1
ATOM 978 N N . VAL A 1 119 ? 19.251 -3.593 -24.013 1.00 94.62 119 VAL A N 1
ATOM 979 C CA . VAL A 1 119 ? 17.821 -3.747 -24.319 1.00 94.62 11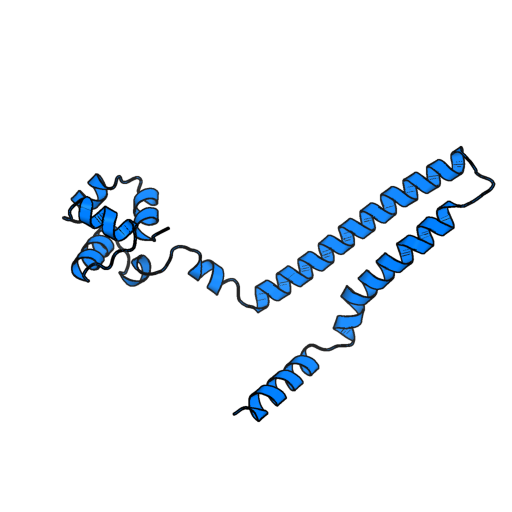9 VAL A CA 1
ATOM 980 C C . VAL A 1 119 ? 17.407 -5.209 -24.178 1.00 94.62 119 VAL A C 1
ATOM 982 O O . VAL A 1 119 ? 16.435 -5.493 -23.477 1.00 94.62 119 VAL A O 1
ATOM 985 N N . ILE A 1 120 ? 18.147 -6.137 -24.792 1.00 94.81 120 ILE A N 1
ATOM 986 C CA . ILE A 1 120 ? 17.840 -7.572 -24.758 1.00 94.81 120 ILE A CA 1
ATOM 987 C C . ILE A 1 120 ? 18.048 -8.138 -23.350 1.00 94.81 120 ILE A C 1
ATOM 989 O O . ILE A 1 120 ? 17.149 -8.791 -22.819 1.00 94.81 120 ILE A O 1
ATOM 993 N N . GLY A 1 121 ? 19.187 -7.854 -22.710 1.00 94.00 121 GLY A N 1
ATOM 994 C CA . GLY A 1 121 ? 19.506 -8.387 -21.384 1.00 94.00 121 GLY A CA 1
ATOM 995 C C . GLY A 1 121 ? 18.479 -7.989 -20.320 1.00 94.00 121 GLY A C 1
ATOM 996 O O . GLY A 1 121 ? 17.972 -8.840 -19.587 1.00 94.00 121 GLY A O 1
ATOM 997 N N . TRP A 1 122 ? 18.107 -6.707 -20.259 1.00 92.25 122 TRP A N 1
ATOM 998 C CA . TRP A 1 122 ? 17.077 -6.235 -19.326 1.00 92.25 122 TRP A CA 1
ATOM 999 C C . TRP A 1 122 ? 15.654 -6.577 -19.786 1.00 92.25 122 TRP A C 1
ATOM 1001 O O . TRP A 1 122 ? 14.785 -6.851 -18.951 1.00 92.25 122 TRP A O 1
ATOM 1011 N N . GLY A 1 123 ? 15.415 -6.613 -21.099 1.00 94.06 123 GLY A N 1
ATOM 1012 C CA . GLY A 1 123 ? 14.114 -6.917 -21.692 1.00 94.06 123 GLY A CA 1
ATOM 1013 C C . GLY A 1 123 ? 13.622 -8.320 -21.345 1.00 94.06 123 GLY A C 1
ATOM 1014 O O . GLY A 1 123 ? 12.450 -8.490 -21.008 1.00 94.06 123 GLY A O 1
ATOM 1015 N N . ILE A 1 124 ? 14.519 -9.311 -21.305 1.00 95.12 124 ILE A N 1
ATOM 1016 C CA . ILE A 1 124 ? 14.186 -10.686 -20.895 1.00 95.12 124 ILE A CA 1
ATOM 1017 C C . ILE A 1 124 ? 13.616 -10.720 -19.467 1.00 95.12 124 ILE A C 1
ATOM 1019 O O . ILE A 1 124 ? 12.600 -11.368 -19.217 1.00 95.12 124 ILE A O 1
ATOM 1023 N N . GLY A 1 125 ? 14.208 -9.982 -18.522 1.00 92.31 125 GLY A N 1
ATOM 1024 C CA . GLY A 1 125 ? 13.726 -9.939 -17.136 1.00 92.31 125 GLY A CA 1
ATOM 1025 C C . GLY A 1 125 ? 12.327 -9.325 -16.996 1.00 92.31 125 GLY A C 1
ATOM 1026 O O . GLY A 1 125 ? 11.527 -9.766 -16.166 1.00 92.31 125 GLY A O 1
ATOM 1027 N N . ILE A 1 126 ? 12.008 -8.330 -17.826 1.00 92.00 126 ILE A N 1
ATOM 1028 C CA . ILE A 1 126 ? 10.674 -7.718 -17.888 1.00 92.00 126 ILE A CA 1
ATOM 1029 C C . ILE A 1 126 ? 9.668 -8.672 -18.528 1.00 92.00 126 ILE A C 1
ATOM 1031 O O . ILE A 1 126 ? 8.566 -8.823 -18.000 1.00 92.00 126 ILE A O 1
ATOM 1035 N N . LEU A 1 127 ? 10.057 -9.370 -19.597 1.00 92.19 127 LEU A N 1
ATOM 1036 C CA . LEU A 1 127 ? 9.225 -10.386 -20.242 1.00 92.19 127 LEU A CA 1
ATOM 1037 C C . LEU A 1 127 ? 8.864 -11.522 -19.280 1.00 92.19 127 LEU A C 1
ATOM 1039 O O . LEU A 1 127 ? 7.697 -11.897 -19.193 1.00 92.19 127 LEU A O 1
ATOM 1043 N N . ILE A 1 128 ? 9.818 -12.009 -18.480 1.00 91.81 128 ILE A N 1
ATOM 1044 C CA . ILE A 1 128 ? 9.549 -13.024 -17.448 1.00 91.81 128 ILE A CA 1
ATOM 1045 C C . ILE A 1 128 ? 8.543 -12.502 -16.411 1.00 91.81 128 ILE A C 1
ATOM 1047 O O . ILE A 1 128 ? 7.612 -13.214 -16.026 1.00 91.81 128 ILE A O 1
ATOM 1051 N N . LYS A 1 129 ? 8.686 -11.248 -15.958 1.00 87.31 129 LYS A N 1
ATOM 1052 C CA . LYS A 1 129 ? 7.731 -10.633 -15.019 1.00 87.31 129 LYS A CA 1
ATOM 1053 C C . LYS A 1 129 ? 6.336 -10.493 -15.629 1.00 87.31 129 LYS A C 1
ATOM 1055 O O . LYS A 1 129 ? 5.362 -10.799 -14.942 1.00 87.31 129 LYS A O 1
ATOM 1060 N N . ALA A 1 130 ? 6.241 -10.077 -16.892 1.00 88.38 130 ALA A N 1
ATOM 1061 C CA . ALA A 1 130 ? 4.979 -9.982 -17.623 1.00 88.38 130 ALA A CA 1
ATOM 1062 C C . ALA A 1 130 ? 4.304 -11.357 -17.729 1.00 88.38 130 ALA A C 1
ATOM 1064 O O . ALA A 1 130 ? 3.140 -11.505 -17.360 1.00 88.38 130 ALA A O 1
ATOM 1065 N N . PHE A 1 131 ? 5.065 -12.382 -18.120 1.00 88.94 131 PHE A N 1
ATOM 1066 C CA . PHE A 1 131 ? 4.587 -13.759 -18.208 1.00 88.94 131 PHE A CA 1
ATOM 1067 C C . PHE A 1 131 ? 4.048 -14.262 -16.861 1.00 88.94 131 PHE A C 1
ATOM 1069 O O . PHE A 1 131 ? 2.966 -14.839 -16.787 1.00 88.94 131 PHE A O 1
ATOM 1076 N N . ARG A 1 132 ? 4.744 -13.965 -15.759 1.00 83.94 132 ARG A N 1
ATOM 1077 C CA . ARG A 1 132 ? 4.305 -14.348 -14.410 1.00 83.94 132 ARG A CA 1
ATOM 1078 C C . ARG A 1 132 ? 2.999 -13.675 -13.978 1.00 83.94 132 ARG A C 1
ATOM 1080 O O . ARG A 1 132 ? 2.209 -14.300 -13.282 1.00 83.94 132 ARG A O 1
ATOM 1087 N N . ILE A 1 133 ? 2.798 -12.403 -14.324 1.00 84.88 133 ILE A N 1
ATOM 1088 C CA . ILE A 1 133 ? 1.619 -11.633 -13.893 1.00 84.88 133 ILE A CA 1
ATOM 1089 C C . ILE A 1 133 ? 0.394 -11.965 -14.747 1.00 84.88 133 ILE A C 1
ATOM 1091 O O . ILE A 1 133 ? -0.710 -11.993 -14.217 1.00 84.88 133 ILE A O 1
ATOM 1095 N N . TRP A 1 134 ? 0.580 -12.209 -16.045 1.00 81.69 134 TRP A N 1
ATOM 1096 C CA . TRP A 1 134 ? -0.528 -12.328 -16.992 1.00 81.69 134 TRP A CA 1
ATOM 1097 C C . TRP A 1 134 ? -0.768 -13.760 -17.468 1.00 81.69 134 TRP A C 1
ATOM 1099 O O . TRP A 1 134 ? -1.917 -14.147 -17.608 1.00 81.69 134 TRP A O 1
ATOM 1109 N N . VAL A 1 135 ? 0.275 -14.567 -17.683 1.00 80.81 135 VAL A N 1
ATOM 1110 C CA . VAL A 1 135 ? 0.129 -15.908 -18.281 1.00 80.81 135 VAL A CA 1
ATOM 1111 C C . VAL A 1 135 ? -0.075 -16.992 -17.227 1.00 80.81 135 VAL A C 1
ATOM 1113 O O . VAL A 1 135 ? -0.934 -17.851 -17.399 1.00 80.81 135 VAL A O 1
ATOM 1116 N N . ILE A 1 136 ? 0.649 -16.942 -16.105 1.00 76.88 136 ILE A N 1
ATOM 1117 C CA . ILE A 1 136 ? 0.482 -17.945 -15.038 1.00 76.88 136 ILE A CA 1
ATOM 1118 C C . ILE A 1 136 ? -0.946 -17.956 -14.470 1.00 76.88 136 ILE A C 1
ATOM 1120 O O . ILE A 1 136 ? -1.487 -19.047 -14.353 1.00 76.88 136 ILE A O 1
ATOM 1124 N N . PRO A 1 137 ? -1.610 -16.818 -14.186 1.00 73.62 137 PRO A N 1
ATOM 1125 C CA . PRO A 1 137 ? -2.988 -16.838 -13.683 1.00 73.62 137 PRO A CA 1
ATOM 1126 C C . PRO A 1 137 ? -4.030 -17.324 -14.699 1.00 73.62 137 PRO A C 1
ATOM 1128 O O . PRO A 1 137 ? -5.135 -17.665 -14.304 1.00 73.62 137 PRO A O 1
ATOM 1131 N N . ILE A 1 138 ? -3.701 -17.330 -15.997 1.00 71.88 138 ILE A N 1
ATOM 1132 C CA . ILE A 1 138 ? -4.561 -17.893 -17.052 1.00 71.88 138 ILE A CA 1
ATOM 1133 C C . ILE A 1 138 ? -4.411 -19.424 -17.113 1.00 71.88 138 ILE A C 1
ATOM 1135 O O . ILE A 1 138 ? -5.348 -20.118 -17.489 1.00 71.88 138 ILE A O 1
ATOM 1139 N N . TRP A 1 139 ? -3.236 -19.955 -16.756 1.00 62.88 139 TRP A N 1
ATOM 1140 C CA . TRP A 1 139 ? -2.909 -21.385 -16.841 1.00 62.88 139 TRP A CA 1
ATOM 1141 C C . TRP A 1 139 ? -3.070 -22.151 -15.516 1.00 62.88 139 TRP A C 1
ATOM 1143 O O . TRP A 1 139 ? -3.433 -23.325 -15.526 1.00 62.88 139 TRP A O 1
ATOM 1153 N N . LEU A 1 140 ? -2.791 -21.511 -14.378 1.00 64.69 140 LEU A N 1
ATOM 1154 C CA . LEU A 1 140 ? -3.074 -22.013 -13.032 1.00 64.69 140 LEU A CA 1
ATOM 1155 C C . LEU A 1 140 ? -4.395 -21.390 -12.571 1.00 64.69 140 LEU A C 1
ATOM 1157 O O . LEU A 1 140 ? -4.413 -20.323 -11.961 1.00 64.69 140 LEU A O 1
ATOM 1161 N N . ASP A 1 141 ? -5.500 -22.036 -12.924 1.00 60.97 141 ASP A N 1
ATOM 1162 C CA . ASP A 1 141 ? -6.832 -21.595 -12.522 1.00 60.97 141 ASP A CA 1
ATOM 1163 C C . ASP A 1 141 ? -7.009 -21.699 -10.992 1.00 60.97 141 ASP A C 1
ATOM 1165 O O . ASP A 1 141 ? -6.667 -22.719 -10.380 1.00 60.97 141 ASP A O 1
ATOM 1169 N N . ASP A 1 142 ? -7.567 -20.648 -10.380 1.00 66.00 142 ASP A N 1
ATOM 1170 C CA . ASP A 1 142 ? -7.850 -20.540 -8.936 1.00 66.00 142 ASP A CA 1
ATOM 1171 C C . ASP A 1 142 ? -8.726 -21.726 -8.456 1.00 66.00 142 ASP A C 1
ATOM 1173 O O . ASP A 1 142 ? -8.666 -22.131 -7.291 1.00 66.00 142 ASP A O 1
ATOM 1177 N N . GLU A 1 143 ? -9.518 -22.341 -9.348 1.00 65.75 143 GLU A N 1
ATOM 1178 C CA . GLU A 1 143 ? -10.291 -23.554 -9.051 1.00 65.75 143 GLU A CA 1
ATOM 1179 C C . GLU A 1 143 ? -9.433 -24.778 -8.717 1.00 65.75 143 GLU A C 1
ATOM 1181 O O . GLU A 1 143 ? -9.817 -25.572 -7.855 1.00 65.75 143 GLU A O 1
ATOM 1186 N N . TRP A 1 144 ? -8.295 -24.977 -9.389 1.00 71.38 144 TRP A N 1
ATOM 1187 C CA . TRP A 1 144 ? -7.431 -26.130 -9.117 1.00 71.38 144 TRP A CA 1
ATOM 1188 C C . TRP A 1 144 ? -6.796 -26.020 -7.730 1.00 71.38 144 TRP A C 1
ATOM 1190 O O . TRP A 1 144 ? -6.723 -27.017 -7.005 1.00 71.38 144 TRP A O 1
ATOM 1200 N N . GLU A 1 145 ? -6.385 -24.810 -7.335 1.00 71.62 145 GLU A N 1
ATOM 1201 C CA . GLU A 1 145 ? -5.846 -24.552 -5.998 1.00 71.62 145 GLU A CA 1
ATOM 1202 C C . GLU A 1 145 ? -6.923 -24.767 -4.931 1.00 71.62 145 GLU A C 1
ATOM 1204 O O . GLU A 1 145 ? -6.686 -25.489 -3.959 1.00 71.62 145 GLU A O 1
ATOM 1209 N N . ARG A 1 146 ? -8.137 -24.241 -5.147 1.00 70.75 146 ARG A N 1
ATOM 1210 C CA . ARG A 1 146 ? -9.283 -24.438 -4.242 1.00 70.75 146 ARG A CA 1
ATOM 1211 C C . ARG A 1 146 ? -9.650 -25.913 -4.084 1.00 70.75 146 ARG A C 1
ATOM 1213 O O . ARG A 1 146 ? -9.733 -26.391 -2.954 1.00 70.75 146 ARG A O 1
ATOM 1220 N N . LYS A 1 147 ? -9.754 -26.660 -5.191 1.00 75.81 147 LYS A N 1
ATOM 1221 C CA . LYS A 1 147 ? -10.033 -28.110 -5.183 1.00 75.81 147 LYS A CA 1
ATOM 1222 C C . LYS A 1 147 ? -8.977 -28.891 -4.396 1.00 75.81 147 LYS A C 1
ATOM 1224 O O . LYS A 1 147 ? -9.313 -29.834 -3.683 1.00 75.81 147 LYS A O 1
ATOM 1229 N N . LYS A 1 148 ? -7.701 -28.498 -4.465 1.00 76.81 148 LYS A N 1
ATOM 1230 C CA . LYS A 1 148 ? -6.627 -29.140 -3.687 1.00 76.81 148 LYS A CA 1
ATOM 1231 C C . LYS A 1 148 ? -6.643 -28.788 -2.204 1.00 76.81 148 LYS A C 1
ATOM 1233 O O . LYS A 1 148 ? -6.349 -29.654 -1.379 1.00 76.81 148 LYS A O 1
ATOM 1238 N N . VAL A 1 149 ? -6.991 -27.552 -1.860 1.00 78.88 149 VAL A N 1
ATOM 1239 C CA . VAL A 1 149 ? -7.128 -27.114 -0.464 1.00 78.88 149 VAL A CA 1
ATOM 1240 C C . VAL A 1 149 ? -8.309 -27.817 0.212 1.00 78.88 149 VAL A C 1
ATOM 1242 O O . VAL A 1 149 ? -8.149 -28.341 1.314 1.00 78.88 149 VAL A O 1
ATOM 1245 N N . GLU A 1 150 ? -9.456 -27.927 -0.463 1.00 80.75 150 GLU A N 1
ATOM 1246 C CA . GLU A 1 150 ? -10.616 -28.684 0.032 1.00 80.75 150 GLU A CA 1
ATOM 1247 C C . GLU A 1 150 ? -10.299 -30.173 0.214 1.00 80.75 150 GLU A C 1
ATOM 1249 O O . GLU A 1 150 ? -10.621 -30.752 1.251 1.00 80.75 150 GLU A O 1
ATOM 1254 N N . GLN A 1 151 ? -9.584 -30.788 -0.734 1.00 80.56 151 GLN A N 1
ATOM 1255 C CA . GLN A 1 151 ? -9.130 -32.177 -0.602 1.00 80.56 151 GLN A CA 1
ATOM 1256 C C . GLN A 1 151 ? -8.181 -32.399 0.587 1.00 80.56 151 GLN A C 1
ATOM 1258 O O . GLN A 1 151 ? -8.182 -33.482 1.172 1.00 80.56 151 GLN A O 1
ATOM 1263 N N . GLN A 1 152 ? -7.361 -31.410 0.953 1.00 77.06 152 GLN A N 1
ATOM 1264 C CA . GLN A 1 152 ? -6.491 -31.493 2.131 1.00 77.06 152 GLN A CA 1
ATOM 1265 C C . GLN A 1 152 ? -7.248 -31.297 3.448 1.00 77.06 152 GLN A C 1
ATOM 1267 O O . GLN A 1 152 ? -6.950 -31.992 4.418 1.00 77.06 152 GLN A O 1
ATOM 1272 N N . LEU A 1 153 ? -8.219 -30.383 3.487 1.00 78.69 153 LEU A N 1
ATOM 1273 C CA . LEU A 1 153 ? -9.065 -30.159 4.662 1.00 78.69 153 LEU A CA 1
ATOM 1274 C C . LEU A 1 153 ? -9.955 -31.372 4.950 1.00 78.69 153 LEU A C 1
ATOM 1276 O O . LEU A 1 153 ? -10.009 -31.827 6.087 1.00 78.69 153 LEU A O 1
ATOM 1280 N N . ASN A 1 154 ? -10.562 -31.956 3.914 1.00 73.81 154 ASN A N 1
ATOM 1281 C CA . ASN A 1 154 ? -11.442 -33.120 4.041 1.00 73.81 154 ASN A CA 1
ATOM 1282 C C . ASN A 1 154 ? -10.691 -34.430 4.361 1.00 73.81 154 ASN A C 1
ATOM 1284 O O . ASN A 1 154 ? -11.297 -35.414 4.752 1.00 73.81 154 ASN A O 1
ATOM 1288 N N . LYS A 1 155 ? -9.360 -34.464 4.200 1.00 65.81 155 LYS A N 1
ATOM 1289 C CA . LYS A 1 155 ? -8.511 -35.580 4.661 1.00 65.81 155 LYS A CA 1
ATOM 1290 C C . LYS A 1 155 ? -8.077 -35.459 6.126 1.00 65.81 155 LYS A C 1
ATOM 1292 O O . LYS A 1 155 ? -7.461 -36.391 6.637 1.00 65.81 155 LYS A O 1
ATOM 1297 N N . ARG A 1 156 ? -8.293 -34.303 6.764 1.00 52.78 156 ARG A N 1
ATOM 1298 C CA . ARG A 1 156 ? -7.890 -34.026 8.155 1.00 52.78 156 ARG A CA 1
ATOM 1299 C C . ARG A 1 156 ? -9.066 -33.971 9.139 1.00 52.78 156 ARG A C 1
ATOM 1301 O O . ARG A 1 156 ? -8.808 -33.837 10.332 1.00 52.78 156 ARG A O 1
ATOM 1308 N N . LEU A 1 157 ? -10.300 -34.044 8.642 1.00 48.38 157 LEU A N 1
ATOM 1309 C CA . LEU A 1 157 ? -11.540 -34.199 9.411 1.00 48.38 157 LEU A CA 1
ATOM 1310 C C . LEU A 1 157 ? -11.966 -35.669 9.392 1.00 48.38 157 LEU A C 1
ATOM 1312 O O . LEU A 1 157 ? -12.522 -36.109 10.418 1.00 48.38 157 LEU A O 1
#

Foldseek 3Di:
DALLVVLCVVVVHDLVRLCVQLVHDSVLSVCVVVPHDDDPSSLVSSCVSSVHDSVSRRDGPPCVVVVVVPDPVVVVVVVLVVLVVVLVVLVVVLVVVLVVVQVVCVVPPVPDPCSVVVNVVVVVVSVVSVCVSPVCCVVPPPVVVVVVVVVVVVVVD

Radius of gyration: 29.5 Å; chains: 1; bounding box: 54×53×75 Å

Organism: NCBI:txid505341

Secondary structure (DSSP, 8-state):
--HHHHHHHHTT--HHHHHHHHT--HHHHHHHHHT----HHHHHHHHHHHTS-HHHHHSPTTHHHHHHHS-HHHHHHHHHHHHHHHHHHHHHHHHHHHHHHHHHHHHH-TT--THHHHHHHHHHHHHHHHHHHHTHHHHS-HHHHHHHHHHHHTTT-